Protein AF-A0A2V7I2Y3-F1 (afdb_monomer)

Sequence (90 aa):
MHVGKAEVVSVLHPRPKISVIGAGNVGATVAQYAVEKELGDVVLVDILEGIPHGKALDLAQAGPIHRYDCALTGSNGYDETADSDIVVIT

Structure (mmCIF, N/CA/C/O backbone):
data_AF-A0A2V7I2Y3-F1
#
_entry.id   AF-A0A2V7I2Y3-F1
#
loop_
_atom_site.group_PDB
_atom_site.id
_atom_site.type_symbol
_atom_site.label_atom_id
_atom_site.label_alt_id
_atom_site.label_comp_id
_atom_site.label_asym_id
_atom_site.label_entity_id
_atom_site.label_seq_id
_atom_site.pdbx_PDB_ins_code
_atom_site.Cartn_x
_atom_site.Cartn_y
_atom_site.Cartn_z
_atom_site.occupancy
_atom_site.B_iso_or_equiv
_atom_site.auth_seq_id
_atom_site.auth_comp_id
_atom_site.auth_asym_id
_atom_site.auth_atom_id
_atom_site.pdbx_PDB_model_num
ATOM 1 N N . MET A 1 1 ? -50.871 -23.980 2.523 1.00 39.38 1 MET A N 1
ATOM 2 C CA . MET A 1 1 ? -49.577 -24.283 1.880 1.00 39.38 1 MET A CA 1
ATOM 3 C C . MET A 1 1 ? -48.734 -23.020 1.947 1.00 39.38 1 MET A C 1
ATOM 5 O O . MET A 1 1 ? -49.097 -22.035 1.324 1.00 39.38 1 MET A O 1
ATOM 9 N N . HIS A 1 2 ? -47.717 -23.000 2.810 1.00 37.88 2 HIS A N 1
ATOM 10 C CA . HIS A 1 2 ? -46.789 -21.874 2.936 1.00 37.88 2 HIS A CA 1
ATOM 11 C C . HIS A 1 2 ? -45.743 -22.026 1.830 1.00 37.88 2 HIS A C 1
ATOM 13 O O . HIS A 1 2 ? -44.878 -22.893 1.917 1.00 37.88 2 HIS A O 1
ATOM 19 N N . VAL A 1 3 ? -45.862 -21.238 0.764 1.00 50.53 3 VAL A N 1
ATOM 20 C CA . VAL A 1 3 ? -44.791 -21.118 -0.227 1.00 50.53 3 VAL A CA 1
ATOM 21 C C . VAL A 1 3 ? -43.727 -20.244 0.430 1.00 50.53 3 VAL A C 1
ATOM 23 O O . VAL A 1 3 ? -43.925 -19.041 0.596 1.00 50.53 3 VAL A O 1
ATOM 26 N N . GLY A 1 4 ? -42.659 -20.876 0.922 1.00 48.69 4 GLY A N 1
ATOM 27 C CA . GLY A 1 4 ? -41.511 -20.180 1.493 1.00 48.69 4 GLY A CA 1
ATOM 28 C C . GLY A 1 4 ? -40.968 -19.181 0.478 1.00 48.69 4 GLY A C 1
ATOM 29 O O . GLY A 1 4 ? -40.801 -19.513 -0.696 1.00 48.69 4 GLY A O 1
ATOM 30 N N . LYS A 1 5 ? -40.746 -17.940 0.920 1.00 52.28 5 LYS A N 1
ATOM 31 C CA . LYS A 1 5 ? -40.040 -16.934 0.127 1.00 52.28 5 LYS A CA 1
ATOM 32 C C . LYS A 1 5 ? -38.693 -17.532 -0.275 1.00 52.28 5 LYS A C 1
ATOM 34 O O . LYS A 1 5 ? -37.939 -17.956 0.595 1.00 52.28 5 LYS A O 1
ATOM 39 N N . ALA A 1 6 ? -38.412 -17.579 -1.572 1.00 57.69 6 ALA A N 1
ATOM 40 C CA . AL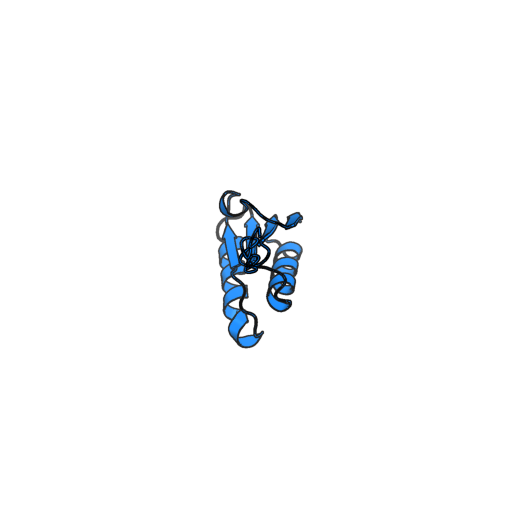A A 1 6 ? -37.061 -17.815 -2.047 1.00 57.69 6 ALA A CA 1
ATOM 41 C C . ALA A 1 6 ? -36.193 -16.657 -1.534 1.00 57.69 6 ALA A C 1
ATOM 43 O O . ALA A 1 6 ? -36.356 -15.520 -1.976 1.00 57.69 6 ALA A O 1
ATOM 44 N N . GLU A 1 7 ? -35.333 -16.921 -0.551 1.00 52.81 7 GLU A N 1
ATOM 45 C CA . GLU A 1 7 ? -34.232 -16.017 -0.239 1.00 52.81 7 GLU A CA 1
ATOM 46 C C . GLU A 1 7 ? -33.325 -15.970 -1.465 1.00 52.81 7 GLU A C 1
ATOM 48 O O . GLU A 1 7 ? -32.875 -16.997 -1.975 1.00 52.81 7 GLU A O 1
ATOM 53 N N . VAL A 1 8 ? -33.114 -14.763 -1.982 1.00 57.03 8 VAL A N 1
ATOM 54 C CA . VAL A 1 8 ? -32.190 -14.511 -3.081 1.00 57.03 8 VAL A CA 1
ATOM 55 C C . VAL A 1 8 ? -30.793 -14.861 -2.577 1.00 57.03 8 VAL A C 1
ATOM 57 O O . VAL A 1 8 ? -30.176 -14.092 -1.844 1.00 57.03 8 VAL A O 1
ATOM 60 N N . VAL A 1 9 ? -30.283 -16.030 -2.963 1.00 55.22 9 VAL A N 1
ATOM 61 C CA . VAL A 1 9 ? -28.875 -16.387 -2.773 1.00 55.22 9 VAL A CA 1
AT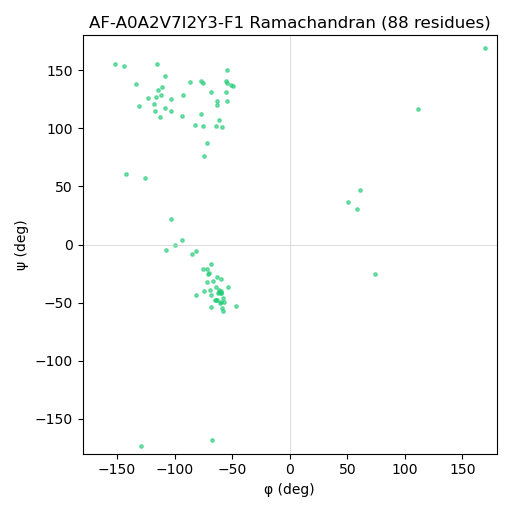OM 62 C C . VAL A 1 9 ? -28.057 -15.610 -3.802 1.00 55.22 9 VAL A C 1
ATOM 64 O O . VAL A 1 9 ? -27.640 -16.135 -4.828 1.00 55.22 9 VAL A O 1
ATOM 67 N N . SER A 1 10 ? -27.856 -14.322 -3.556 1.00 53.88 10 SER A N 1
ATOM 68 C CA . SER A 1 10 ? -26.750 -13.581 -4.157 1.00 53.88 10 SER A CA 1
ATOM 69 C C . SER A 1 10 ? -26.198 -12.589 -3.142 1.00 53.88 10 SER A C 1
ATOM 71 O O . SER A 1 10 ? -26.199 -11.377 -3.353 1.00 53.88 10 SER A O 1
ATOM 73 N N . VAL A 1 11 ? -25.711 -13.102 -2.012 1.00 57.31 11 VAL A N 1
ATOM 74 C CA . VAL A 1 11 ? -24.708 -12.349 -1.261 1.00 57.31 11 VAL A CA 1
ATOM 75 C C . VAL A 1 11 ? -23.436 -12.441 -2.100 1.00 57.31 11 VAL A C 1
ATOM 77 O O . VAL A 1 11 ? -22.658 -13.386 -1.967 1.00 57.31 11 VAL A O 1
ATOM 80 N N . LEU A 1 12 ? -23.272 -11.514 -3.049 1.00 60.31 12 LEU A N 1
ATOM 81 C CA . LEU A 1 12 ? -21.947 -11.200 -3.567 1.00 60.31 12 LEU A CA 1
ATOM 82 C C . LEU A 1 12 ? -21.164 -10.751 -2.338 1.00 60.31 12 LEU A C 1
ATOM 84 O O . LEU A 1 12 ? -21.395 -9.655 -1.833 1.00 60.31 12 LEU A O 1
ATOM 88 N N . HIS A 1 13 ? -20.339 -11.640 -1.789 1.00 60.72 13 HIS A N 1
ATOM 89 C CA . HIS A 1 13 ? -19.416 -11.221 -0.752 1.00 60.72 13 HIS A CA 1
ATOM 90 C C . HIS A 1 13 ? -18.482 -10.218 -1.429 1.00 60.72 13 HIS A C 1
ATOM 92 O O . HIS A 1 13 ? -17.879 -10.573 -2.450 1.00 60.72 13 HIS A O 1
ATOM 98 N N . PRO A 1 14 ? -18.428 -8.961 -0.956 1.00 80.44 14 PRO A N 1
ATOM 99 C CA . PRO A 1 14 ? -17.463 -8.010 -1.480 1.00 80.44 14 PRO A CA 1
ATOM 100 C C . PRO A 1 14 ? -16.059 -8.614 -1.356 1.00 80.44 14 PRO A C 1
ATOM 102 O O . PRO A 1 14 ? -15.815 -9.448 -0.476 1.00 80.44 14 PRO A O 1
ATOM 105 N N . ARG A 1 15 ? -15.152 -8.246 -2.271 1.00 91.31 15 ARG A N 1
ATOM 106 C CA . ARG A 1 15 ? -13.748 -8.663 -2.167 1.00 91.31 15 ARG A CA 1
ATOM 107 C C . ARG A 1 15 ? -13.240 -8.328 -0.759 1.00 91.31 15 ARG A C 1
ATOM 109 O O . ARG A 1 15 ? -13.544 -7.232 -0.285 1.00 91.31 15 ARG A O 1
ATOM 116 N N . PRO A 1 16 ? -12.483 -9.229 -0.107 1.00 96.75 16 PRO A N 1
ATOM 117 C CA . PRO A 1 16 ? -11.919 -8.932 1.198 1.00 96.75 16 PRO A CA 1
ATOM 118 C C . PRO A 1 16 ? -11.092 -7.650 1.148 1.00 96.75 16 PRO A C 1
ATOM 120 O O . PRO A 1 16 ? -10.361 -7.420 0.183 1.00 96.75 16 PRO A O 1
ATOM 123 N N . LYS A 1 17 ? -11.186 -6.832 2.189 1.00 98.19 17 LYS A N 1
ATOM 124 C CA . LYS A 1 17 ? -10.398 -5.613 2.335 1.00 98.19 17 LYS A CA 1
ATOM 125 C C . LYS A 1 17 ? -9.269 -5.837 3.331 1.00 98.19 17 LYS A C 1
ATOM 127 O O . LYS A 1 17 ? -9.494 -6.228 4.477 1.00 98.19 17 LYS A O 1
ATOM 132 N N . ILE A 1 18 ? -8.043 -5.572 2.896 1.00 98.75 18 ILE A N 1
ATOM 133 C CA . ILE A 1 18 ? -6.823 -5.808 3.665 1.00 98.75 18 ILE A CA 1
ATOM 134 C C . ILE A 1 18 ? -6.138 -4.467 3.915 1.00 98.75 18 ILE A C 1
ATOM 136 O O . ILE A 1 18 ? -5.648 -3.827 2.988 1.00 98.75 18 ILE A O 1
ATOM 140 N N . SER A 1 19 ? -6.053 -4.051 5.175 1.00 98.88 19 SER A N 1
ATOM 141 C CA . SER A 1 19 ? -5.245 -2.891 5.555 1.00 98.88 19 SER A CA 1
ATOM 142 C C . SER A 1 19 ? -3.847 -3.322 5.973 1.00 98.88 19 SER A C 1
ATOM 144 O O . SER A 1 19 ? -3.679 -4.184 6.833 1.00 98.88 19 SER A O 1
ATOM 146 N N . VAL A 1 20 ? -2.833 -2.696 5.388 1.00 98.81 20 VAL A N 1
ATOM 147 C CA . VAL A 1 20 ? -1.427 -2.875 5.742 1.00 98.81 20 VAL A CA 1
ATOM 148 C C . VAL A 1 20 ? -0.928 -1.568 6.349 1.00 98.81 20 VAL A C 1
ATOM 150 O O . VAL A 1 20 ? -0.812 -0.555 5.661 1.00 98.81 20 VAL A O 1
ATOM 153 N N . ILE A 1 21 ? -0.669 -1.587 7.655 1.00 98.75 21 ILE A N 1
ATOM 154 C CA . ILE A 1 21 ? -0.178 -0.444 8.422 1.00 98.75 21 ILE A CA 1
ATOM 155 C C . ILE A 1 21 ? 1.346 -0.518 8.464 1.00 98.75 21 ILE A C 1
ATOM 157 O O . ILE A 1 21 ? 1.909 -1.404 9.104 1.00 98.75 21 ILE A O 1
ATOM 161 N N . GLY A 1 22 ? 1.982 0.416 7.764 1.00 98.50 22 GLY A N 1
ATOM 162 C CA . GLY A 1 22 ? 3.404 0.450 7.444 1.00 98.50 22 GLY A CA 1
ATOM 163 C C . GLY A 1 22 ? 3.621 0.222 5.946 1.00 98.50 22 GLY A C 1
ATOM 164 O O . GLY A 1 22 ? 3.352 -0.854 5.423 1.00 98.50 22 GLY A O 1
ATOM 165 N N . ALA A 1 23 ? 4.162 1.216 5.239 1.00 98.06 23 ALA A N 1
ATOM 166 C CA . ALA A 1 23 ? 4.525 1.138 3.820 1.00 98.06 23 ALA A CA 1
ATOM 167 C C . ALA A 1 23 ? 6.040 0.974 3.613 1.00 98.06 23 ALA A C 1
ATOM 169 O O . ALA A 1 23 ? 6.572 1.275 2.541 1.00 98.06 23 ALA A O 1
ATOM 170 N N . GLY A 1 24 ? 6.752 0.485 4.634 1.00 97.38 24 GLY A N 1
ATOM 171 C CA . GLY A 1 24 ? 8.151 0.073 4.535 1.00 97.38 24 GLY A CA 1
ATOM 172 C C . GLY A 1 24 ? 8.343 -1.166 3.650 1.00 97.38 24 GLY A C 1
ATOM 173 O O . GLY A 1 24 ? 7.439 -1.614 2.948 1.00 97.38 24 GLY A O 1
ATOM 174 N N . ASN A 1 25 ? 9.535 -1.764 3.687 1.00 97.94 25 ASN A N 1
ATOM 175 C CA . ASN A 1 25 ? 9.854 -2.913 2.826 1.00 97.94 25 ASN A CA 1
ATOM 176 C C . ASN A 1 25 ? 8.924 -4.113 3.065 1.00 97.94 25 ASN A C 1
ATOM 178 O O . ASN A 1 25 ? 8.479 -4.747 2.109 1.00 97.94 25 ASN A O 1
ATOM 182 N N . VAL A 1 26 ? 8.618 -4.413 4.332 1.00 98.50 26 VAL A N 1
ATOM 183 C CA . VAL A 1 26 ? 7.757 -5.547 4.694 1.00 98.50 26 VAL A CA 1
ATOM 184 C C . VAL A 1 26 ? 6.322 -5.284 4.252 1.00 98.50 26 VAL A C 1
ATOM 186 O O . VAL A 1 26 ? 5.783 -6.081 3.493 1.00 98.50 26 VAL A O 1
ATOM 189 N N . GLY A 1 27 ? 5.727 -4.156 4.644 1.00 98.56 27 GLY A N 1
ATOM 190 C CA . GLY A 1 27 ? 4.350 -3.835 4.274 1.00 98.56 27 GLY A CA 1
ATOM 191 C C . GLY A 1 27 ? 4.129 -3.707 2.764 1.00 98.56 27 GLY A C 1
ATOM 192 O O . GLY A 1 27 ? 3.158 -4.248 2.243 1.00 98.56 27 GLY A O 1
ATOM 193 N N . ALA A 1 28 ? 5.076 -3.120 2.024 1.00 98.19 28 ALA A N 1
ATOM 194 C CA . AL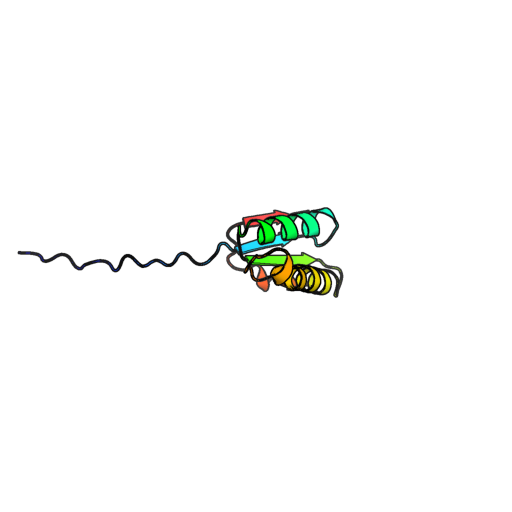A A 1 28 ? 5.015 -3.092 0.560 1.00 98.19 28 ALA A CA 1
ATOM 195 C C . ALA A 1 28 ? 5.028 -4.505 -0.053 1.00 98.19 28 ALA A C 1
ATOM 197 O O . ALA A 1 28 ? 4.270 -4.795 -0.974 1.00 98.19 28 ALA A O 1
ATOM 198 N N . THR A 1 29 ? 5.851 -5.404 0.495 1.00 98.56 29 THR A N 1
ATOM 199 C CA . THR A 1 29 ? 5.923 -6.803 0.047 1.00 98.56 29 THR A CA 1
ATOM 200 C C . THR A 1 29 ? 4.648 -7.574 0.398 1.00 98.56 29 THR A C 1
ATOM 202 O O . THR A 1 29 ? 4.166 -8.370 -0.406 1.00 98.56 29 THR A O 1
ATOM 205 N N . VAL A 1 30 ? 4.068 -7.326 1.578 1.00 98.75 30 VAL A N 1
ATOM 206 C CA . VAL A 1 30 ? 2.763 -7.880 1.972 1.00 98.75 30 VAL A CA 1
ATOM 207 C C . VAL A 1 30 ? 1.682 -7.426 0.994 1.00 98.75 30 VAL A C 1
ATOM 209 O O . VAL A 1 30 ? 0.954 -8.272 0.480 1.00 98.75 30 VAL A O 1
ATOM 212 N N . ALA A 1 31 ? 1.613 -6.125 0.693 1.00 98.56 31 ALA A N 1
ATOM 213 C CA . ALA A 1 31 ? 0.662 -5.570 -0.264 1.00 98.56 31 ALA A CA 1
ATOM 214 C C . ALA A 1 31 ? 0.818 -6.212 -1.649 1.00 98.56 31 ALA A C 1
ATOM 216 O O . ALA A 1 31 ? -0.174 -6.650 -2.224 1.00 98.56 31 ALA A O 1
ATOM 217 N N . GLN A 1 32 ? 2.053 -6.352 -2.146 1.00 98.25 32 GLN A N 1
ATOM 218 C CA . GLN A 1 32 ? 2.318 -6.984 -3.437 1.00 98.25 32 GLN A CA 1
ATOM 219 C C . GLN A 1 32 ? 1.846 -8.441 -3.485 1.00 98.25 32 GLN A C 1
ATOM 221 O O . GLN A 1 32 ? 1.113 -8.816 -4.397 1.00 98.25 32 GLN A O 1
ATOM 226 N N . TYR A 1 33 ? 2.207 -9.265 -2.497 1.00 98.12 33 TYR A N 1
ATOM 227 C CA . TYR A 1 33 ? 1.754 -10.656 -2.484 1.00 98.12 33 TYR A CA 1
ATOM 228 C C . TYR A 1 33 ? 0.244 -10.786 -2.288 1.00 98.12 33 TYR A C 1
ATOM 230 O O . TYR A 1 33 ? -0.340 -11.741 -2.802 1.00 98.12 33 TYR A O 1
ATOM 238 N N . ALA A 1 34 ? -0.387 -9.864 -1.556 1.00 98.38 34 ALA A N 1
ATOM 239 C CA . ALA A 1 34 ? -1.833 -9.854 -1.383 1.00 98.38 34 ALA A CA 1
ATOM 240 C C . ALA A 1 34 ? -2.551 -9.628 -2.720 1.00 98.38 34 ALA A C 1
ATOM 242 O O . ALA A 1 34 ? -3.448 -10.405 -3.053 1.00 98.38 34 ALA A O 1
ATOM 243 N N . VAL A 1 35 ? -2.118 -8.639 -3.509 1.00 97.94 35 VAL A N 1
ATOM 244 C CA . VAL A 1 35 ? -2.737 -8.349 -4.812 1.00 97.94 35 VAL A CA 1
ATOM 245 C C . VAL A 1 35 ? -2.371 -9.369 -5.886 1.00 97.94 35 VAL A C 1
ATOM 247 O O . VAL A 1 35 ? -3.252 -9.812 -6.611 1.00 97.94 35 VAL A O 1
ATOM 250 N N . GLU A 1 36 ? -1.122 -9.844 -5.949 1.00 97.69 36 GLU A N 1
ATOM 251 C CA . GLU A 1 36 ? -0.703 -10.862 -6.931 1.00 97.69 36 GLU A CA 1
ATOM 252 C C . GLU A 1 36 ? -1.425 -12.203 -6.746 1.00 97.69 36 GLU A C 1
ATOM 254 O O . GLU A 1 36 ? -1.589 -12.965 -7.697 1.00 97.69 36 GLU A O 1
ATOM 259 N N . LYS A 1 37 ? -1.840 -12.510 -5.514 1.00 97.25 37 LYS A N 1
ATOM 260 C CA . LYS A 1 37 ? -2.633 -13.702 -5.183 1.00 97.25 37 LYS A CA 1
ATOM 261 C C . LYS A 1 37 ? -4.137 -13.433 -5.179 1.00 97.25 37 LYS A C 1
ATOM 263 O O . LYS A 1 37 ? -4.894 -14.327 -4.807 1.00 97.25 37 LYS A O 1
ATOM 268 N N . GLU A 1 38 ? -4.548 -12.221 -5.541 1.00 97.19 38 GLU A N 1
ATOM 269 C CA . GLU A 1 38 ? -5.932 -11.751 -5.536 1.00 97.19 38 GLU A CA 1
ATOM 270 C C . GLU A 1 38 ? -6.670 -11.990 -4.206 1.00 97.19 38 GLU A C 1
ATOM 272 O O . GLU A 1 38 ? -7.865 -12.288 -4.189 1.00 97.19 38 GLU A O 1
ATOM 277 N N . LEU A 1 39 ? -5.965 -11.861 -3.075 1.00 97.56 39 LEU A N 1
ATOM 278 C CA . LEU A 1 39 ? -6.531 -12.121 -1.745 1.00 97.56 39 LEU A CA 1
ATOM 279 C C . LEU A 1 39 ? -7.536 -11.054 -1.306 1.00 97.56 39 LEU A C 1
ATOM 281 O O . LEU A 1 39 ? -8.395 -11.336 -0.474 1.00 97.56 39 LEU A O 1
ATOM 285 N N . GLY A 1 40 ? -7.418 -9.839 -1.838 1.00 97.31 40 GLY A N 1
ATOM 286 C CA . GLY A 1 40 ? -8.276 -8.728 -1.467 1.00 97.31 40 GLY A CA 1
ATOM 287 C C . GLY A 1 40 ? -7.796 -7.392 -2.011 1.00 97.31 40 GLY A C 1
ATOM 288 O O . GLY A 1 40 ? -6.675 -7.274 -2.510 1.00 97.31 40 GLY A O 1
ATOM 289 N N . ASP A 1 41 ? -8.659 -6.392 -1.889 1.00 98.25 41 ASP A N 1
ATOM 290 C CA . ASP A 1 41 ? -8.304 -4.999 -2.131 1.00 98.25 41 ASP A CA 1
ATOM 291 C C . ASP A 1 41 ? -7.476 -4.483 -0.953 1.00 98.25 41 ASP A C 1
ATOM 293 O O . ASP A 1 41 ? -7.754 -4.802 0.207 1.00 98.25 41 ASP A O 1
ATOM 297 N N . VAL A 1 42 ? -6.436 -3.702 -1.238 1.00 98.75 42 VAL A N 1
ATOM 298 C CA . VAL A 1 42 ? -5.428 -3.322 -0.246 1.00 98.75 42 VAL A CA 1
ATOM 299 C C . VAL A 1 42 ? -5.459 -1.826 0.039 1.00 98.75 42 VAL A C 1
ATOM 301 O O . VAL A 1 42 ? -5.428 -1.000 -0.873 1.00 98.75 42 VAL A O 1
ATOM 304 N N . VAL A 1 43 ? -5.433 -1.475 1.323 1.00 98.81 43 VAL A N 1
ATOM 3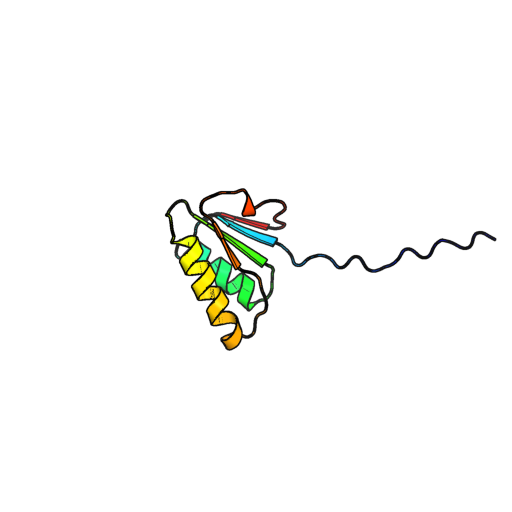05 C CA . VAL A 1 43 ? -5.147 -0.119 1.805 1.00 98.81 43 VAL A CA 1
ATOM 306 C C . VAL A 1 43 ? -3.769 -0.125 2.454 1.00 98.81 43 VAL A C 1
ATOM 308 O O . VAL A 1 43 ? -3.548 -0.828 3.435 1.00 98.81 43 VAL A O 1
ATOM 311 N N . LEU A 1 44 ? -2.831 0.639 1.906 1.00 98.75 44 LEU A N 1
ATOM 312 C CA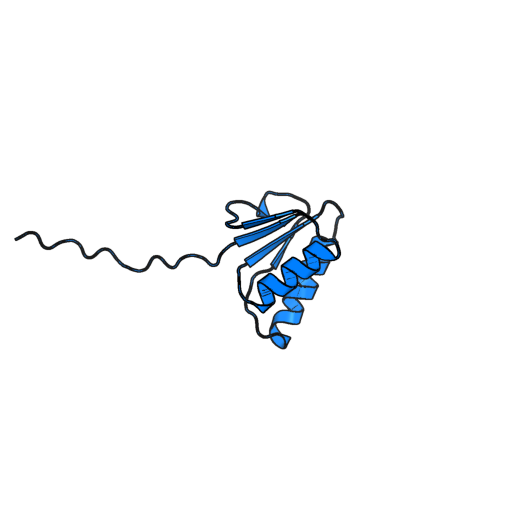 . LEU A 1 44 ? -1.470 0.766 2.412 1.00 98.75 44 LEU A CA 1
ATOM 313 C C . LEU A 1 44 ? -1.334 2.100 3.148 1.00 98.75 44 LEU A C 1
ATOM 315 O O . LEU A 1 44 ? -1.442 3.161 2.534 1.00 98.75 44 LEU A O 1
ATOM 319 N N . VAL A 1 45 ? -1.099 2.047 4.456 1.00 98.75 45 VAL A N 1
ATOM 320 C CA . VAL A 1 45 ? -1.043 3.228 5.325 1.00 98.75 45 VAL A CA 1
ATOM 321 C C . VAL A 1 45 ? 0.380 3.465 5.802 1.00 98.75 45 VAL A C 1
ATOM 323 O O . VAL A 1 45 ? 1.048 2.533 6.239 1.00 98.75 45 VAL A O 1
ATOM 326 N N . ASP A 1 46 ? 0.843 4.711 5.776 1.00 98.56 46 ASP A N 1
ATOM 327 C CA . ASP A 1 46 ? 2.097 5.111 6.426 1.00 98.56 46 ASP A CA 1
ATOM 328 C C . ASP A 1 46 ? 2.049 6.581 6.849 1.00 98.56 46 ASP A C 1
ATOM 330 O O . ASP A 1 46 ? 1.334 7.380 6.255 1.00 98.56 46 ASP A O 1
ATOM 334 N N . ILE A 1 47 ? 2.830 6.969 7.853 1.00 97.75 47 ILE A N 1
ATOM 335 C CA . ILE A 1 47 ? 2.933 8.367 8.293 1.00 97.75 47 ILE A CA 1
ATOM 336 C C . ILE A 1 47 ? 3.772 9.228 7.341 1.00 97.75 47 ILE A C 1
ATOM 338 O O . ILE A 1 47 ? 3.660 10.451 7.357 1.00 97.75 47 ILE A O 1
ATOM 342 N N . LEU A 1 48 ? 4.637 8.611 6.530 1.00 97.62 48 LEU A N 1
ATOM 343 C CA . LEU A 1 48 ? 5.480 9.324 5.580 1.00 97.62 48 LEU A CA 1
ATOM 344 C C . LEU A 1 48 ? 4.654 9.730 4.357 1.00 97.62 48 LEU A C 1
ATOM 346 O O . LEU A 1 48 ? 4.216 8.890 3.568 1.00 97.62 48 LEU A O 1
ATOM 350 N N . GLU A 1 49 ? 4.439 11.033 4.191 1.00 97.25 49 GLU A N 1
ATOM 351 C CA . GLU A 1 49 ? 3.652 11.586 3.088 1.00 97.25 49 GLU A CA 1
ATOM 352 C C . GLU A 1 49 ? 4.159 11.130 1.714 1.00 97.25 49 GLU A C 1
ATOM 354 O O . GLU A 1 49 ? 5.360 11.029 1.455 1.00 97.25 49 GLU A O 1
ATOM 359 N N . GLY A 1 50 ? 3.218 10.815 0.823 1.00 96.56 50 GLY A N 1
ATOM 360 C CA . GLY A 1 50 ? 3.501 10.407 -0.557 1.00 96.56 50 GLY A CA 1
ATOM 361 C C . GLY A 1 50 ? 4.065 8.990 -0.732 1.00 96.56 50 GLY A C 1
ATOM 362 O O . GLY A 1 50 ? 3.817 8.381 -1.771 1.00 96.56 50 GLY A O 1
ATOM 363 N N . ILE A 1 51 ? 4.740 8.414 0.269 1.00 98.25 51 ILE A N 1
ATOM 364 C CA . ILE A 1 51 ? 5.284 7.045 0.208 1.00 98.25 51 ILE A CA 1
ATOM 365 C C . ILE A 1 51 ? 4.202 5.977 -0.036 1.00 98.25 51 ILE A C 1
ATOM 367 O O . ILE A 1 51 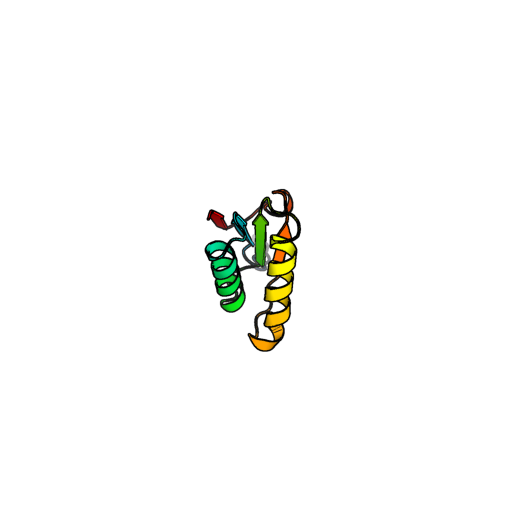? 4.348 5.222 -1.003 1.00 98.25 51 ILE A O 1
ATOM 371 N N . PRO A 1 52 ? 3.120 5.884 0.764 1.00 98.62 52 PRO A N 1
ATOM 372 C CA . PRO A 1 52 ? 2.109 4.845 0.567 1.00 98.62 52 PRO A CA 1
ATOM 373 C C . PRO A 1 52 ? 1.387 5.007 -0.775 1.00 98.62 52 PRO A C 1
ATOM 375 O O . PRO A 1 52 ? 1.134 4.023 -1.461 1.00 98.62 52 PRO A O 1
ATOM 378 N N . HIS A 1 53 ? 1.139 6.249 -1.199 1.00 98.75 53 HIS A N 1
ATOM 379 C CA . HIS A 1 53 ? 0.519 6.580 -2.484 1.00 98.75 53 HIS A CA 1
ATOM 380 C C . HIS A 1 53 ? 1.381 6.149 -3.673 1.00 98.75 53 HIS A C 1
ATOM 382 O O . HIS A 1 53 ? 0.888 5.504 -4.596 1.00 98.75 53 HIS A O 1
ATOM 388 N N . GLY A 1 54 ? 2.679 6.471 -3.638 1.00 98.56 54 GLY A N 1
ATOM 389 C CA . GLY A 1 54 ? 3.617 6.090 -4.690 1.00 98.56 54 GLY A CA 1
ATOM 390 C C . GLY A 1 54 ? 3.746 4.574 -4.818 1.00 98.56 54 GLY A C 1
ATOM 391 O O . GLY A 1 54 ? 3.724 4.053 -5.927 1.00 98.56 54 GLY A O 1
ATOM 392 N N . LYS A 1 55 ? 3.803 3.858 -3.688 1.00 98.56 55 LYS A N 1
ATOM 393 C CA . LYS A 1 55 ? 3.860 2.390 -3.676 1.00 98.56 55 LYS A CA 1
ATOM 394 C C . LYS A 1 55 ? 2.561 1.752 -4.154 1.00 98.56 55 LYS A C 1
ATOM 396 O O . LYS A 1 55 ? 2.613 0.821 -4.945 1.00 98.56 55 LYS A O 1
ATOM 401 N N . ALA A 1 56 ? 1.407 2.255 -3.722 1.00 98.62 56 ALA A N 1
ATOM 402 C CA . ALA A 1 56 ? 0.117 1.765 -4.201 1.00 98.62 56 ALA A CA 1
ATOM 403 C C . ALA A 1 56 ? -0.023 1.938 -5.724 1.00 98.62 56 ALA A C 1
ATOM 405 O O . ALA A 1 56 ? -0.464 1.011 -6.401 1.00 98.62 56 ALA A O 1
ATOM 406 N N . LEU A 1 57 ? 0.410 3.083 -6.268 1.00 98.62 57 LEU A N 1
ATOM 407 C CA . LEU A 1 57 ? 0.419 3.340 -7.709 1.00 98.62 57 LEU A CA 1
ATOM 408 C C . LEU A 1 57 ? 1.375 2.405 -8.463 1.00 98.62 57 LEU A C 1
ATOM 410 O O . LEU A 1 57 ? 0.979 1.836 -9.476 1.00 98.62 57 LEU A O 1
ATOM 414 N N . ASP A 1 58 ? 2.606 2.253 -7.970 1.00 98.38 58 ASP A N 1
ATOM 415 C CA . ASP A 1 58 ? 3.626 1.374 -8.557 1.00 98.38 58 ASP A CA 1
ATOM 416 C C . ASP A 1 58 ? 3.121 -0.070 -8.647 1.00 98.38 58 ASP A C 1
ATOM 418 O O . ASP A 1 58 ? 3.106 -0.670 -9.723 1.00 98.38 58 ASP A O 1
ATOM 422 N N . LEU A 1 59 ? 2.582 -0.583 -7.536 1.00 98.31 59 LEU A N 1
ATOM 423 C CA . LEU A 1 59 ? 1.957 -1.897 -7.507 1.00 98.31 59 LEU A CA 1
ATOM 424 C C . LEU A 1 59 ? 0.807 -1.952 -8.520 1.00 98.31 59 LEU A C 1
ATOM 426 O O . LEU A 1 59 ? 0.894 -2.729 -9.461 1.00 98.31 59 LEU A O 1
ATOM 430 N N . ALA A 1 60 ? -0.196 -1.074 -8.449 1.00 98.25 60 ALA A N 1
ATOM 431 C CA . ALA A 1 60 ? -1.339 -1.105 -9.369 1.00 98.25 60 ALA A CA 1
ATOM 432 C C . ALA A 1 60 ? -0.934 -1.101 -10.861 1.00 98.25 60 ALA A C 1
ATOM 434 O O . ALA A 1 60 ? -1.543 -1.795 -11.677 1.00 98.25 60 ALA A O 1
ATOM 435 N N . GLN A 1 61 ? 0.124 -0.371 -11.227 1.00 98.19 61 GLN A N 1
ATOM 436 C CA . GLN A 1 61 ? 0.667 -0.338 -12.590 1.00 98.19 61 GLN A CA 1
ATOM 437 C C . GLN A 1 61 ? 1.363 -1.643 -13.011 1.00 98.19 61 GLN A C 1
ATOM 439 O O . GLN A 1 61 ? 1.405 -1.947 -14.205 1.00 98.19 61 GLN A O 1
ATOM 444 N N . ALA A 1 62 ? 1.860 -2.442 -12.064 1.00 97.88 62 ALA A N 1
ATOM 445 C CA . ALA A 1 62 ? 2.339 -3.800 -12.315 1.00 97.88 62 ALA A CA 1
ATOM 446 C C . ALA A 1 62 ? 1.191 -4.790 -12.600 1.00 97.88 62 ALA A C 1
ATOM 448 O O . ALA A 1 62 ? 1.416 -5.815 -13.249 1.00 97.88 62 ALA A O 1
ATOM 449 N N . GLY A 1 63 ? -0.043 -4.475 -12.185 1.00 98.06 63 GLY A N 1
ATOM 450 C CA . GLY A 1 63 ? -1.243 -5.308 -12.344 1.00 98.06 63 GLY A CA 1
ATOM 451 C C . GLY A 1 63 ? -1.442 -5.911 -13.738 1.00 98.06 63 GLY A C 1
ATOM 452 O O . GLY A 1 63 ? -1.523 -7.133 -13.848 1.00 98.06 63 GLY A O 1
ATOM 453 N N . PRO A 1 64 ? -1.430 -5.131 -14.835 1.00 97.69 64 PRO A N 1
ATOM 454 C CA . PRO A 1 64 ? -1.577 -5.667 -16.192 1.00 97.69 64 PRO A CA 1
ATOM 455 C C . PRO A 1 64 ? -0.497 -6.680 -16.600 1.00 97.69 64 PRO A C 1
ATOM 457 O O . PRO A 1 64 ? -0.757 -7.578 -17.402 1.00 97.69 64 PRO A O 1
ATOM 460 N N . ILE A 1 65 ? 0.715 -6.547 -16.055 1.00 98.00 65 ILE A N 1
ATOM 461 C CA . ILE A 1 65 ? 1.838 -7.448 -16.335 1.00 98.00 65 ILE A CA 1
ATOM 462 C C . ILE A 1 65 ? 1.731 -8.718 -15.484 1.00 98.00 65 ILE A C 1
ATOM 464 O O . ILE A 1 65 ? 1.899 -9.823 -16.003 1.00 98.00 65 ILE A O 1
ATOM 468 N N . HIS A 1 66 ? 1.403 -8.565 -14.200 1.00 97.56 66 HIS A N 1
ATOM 469 C CA . HIS A 1 66 ? 1.284 -9.660 -13.232 1.00 97.56 66 HIS A CA 1
ATOM 470 C C . HIS A 1 66 ? -0.093 -10.351 -13.254 1.00 97.56 66 HIS A C 1
ATOM 472 O O . HIS A 1 66 ? -0.249 -11.418 -12.670 1.00 97.56 66 HIS A O 1
ATOM 478 N N . ARG A 1 67 ? -1.055 -9.796 -14.004 1.00 97.06 67 ARG A N 1
ATOM 479 C CA . ARG A 1 67 ? -2.421 -10.294 -14.240 1.00 97.06 67 ARG A CA 1
ATOM 480 C C . ARG A 1 67 ? -3.283 -10.419 -12.984 1.00 97.06 67 ARG A C 1
ATOM 482 O O . ARG A 1 67 ? -3.963 -11.426 -12.814 1.00 97.06 67 ARG A O 1
ATOM 489 N N . TYR A 1 68 ? -3.289 -9.385 -12.153 1.00 97.31 68 TYR A N 1
ATOM 490 C CA . TYR A 1 68 ? -4.243 -9.264 -11.052 1.00 97.31 68 TYR A CA 1
ATOM 491 C C . TYR A 1 68 ? -5.174 -8.069 -11.252 1.00 97.31 68 TYR A C 1
ATOM 493 O O . TYR A 1 68 ? -4.816 -7.100 -11.925 1.00 97.31 68 TYR A O 1
ATOM 501 N N . ASP A 1 69 ? -6.354 -8.140 -10.640 1.00 95.88 69 ASP A N 1
ATOM 502 C CA . ASP A 1 69 ? -7.390 -7.107 -10.712 1.00 95.88 69 ASP A CA 1
ATOM 503 C C . ASP A 1 69 ? -7.816 -6.660 -9.305 1.00 95.88 69 ASP A C 1
ATOM 505 O O . ASP A 1 69 ? -8.967 -6.804 -8.925 1.00 95.88 69 ASP A O 1
ATOM 509 N N . CYS A 1 70 ? -6.883 -6.182 -8.482 1.00 95.81 70 CYS A N 1
ATOM 510 C CA . CYS A 1 70 ? -7.166 -5.700 -7.124 1.00 95.81 70 CYS A CA 1
ATOM 511 C C . CYS A 1 70 ? -7.039 -4.179 -7.045 1.00 95.81 70 CYS A C 1
ATOM 513 O O . CYS A 1 70 ? -6.147 -3.590 -7.661 1.00 95.81 70 CYS A O 1
ATOM 515 N N . ALA A 1 71 ? -7.885 -3.546 -6.232 1.00 96.94 71 ALA A N 1
ATOM 516 C CA . ALA A 1 71 ? -7.733 -2.139 -5.896 1.00 96.94 71 ALA A CA 1
ATOM 517 C C . ALA A 1 71 ? -6.613 -1.943 -4.861 1.00 96.94 71 ALA A C 1
ATOM 519 O O . ALA A 1 71 ? -6.460 -2.726 -3.921 1.00 96.94 71 ALA A O 1
ATOM 520 N N . LEU A 1 72 ? -5.839 -0.871 -5.033 1.00 98.12 72 LEU A N 1
ATOM 521 C CA . LEU A 1 72 ? -4.747 -0.461 -4.152 1.00 98.12 72 LEU A CA 1
ATOM 522 C C . LEU A 1 72 ? -4.898 1.020 -3.818 1.00 98.12 72 LEU A C 1
ATOM 524 O O . LEU A 1 72 ? -4.822 1.873 -4.703 1.00 98.12 72 LEU A O 1
ATOM 528 N N . THR A 1 73 ? -5.060 1.321 -2.536 1.00 98.62 73 THR A N 1
ATOM 529 C CA . THR A 1 73 ? -5.185 2.688 -2.028 1.00 98.62 73 THR A CA 1
ATOM 530 C C . THR A 1 73 ? -4.024 2.980 -1.093 1.00 98.62 73 THR A C 1
ATOM 532 O O . THR A 1 73 ? -3.855 2.301 -0.086 1.00 98.62 73 THR A O 1
ATOM 535 N N . GLY A 1 74 ? -3.219 3.993 -1.404 1.00 98.62 74 GLY A N 1
ATOM 536 C CA . GLY A 1 74 ? -2.265 4.547 -0.445 1.00 98.62 74 GLY A CA 1
ATOM 537 C C . GLY A 1 74 ? -2.942 5.614 0.411 1.00 98.62 74 GLY A C 1
ATOM 538 O O . GLY A 1 74 ? -3.723 6.392 -0.127 1.00 98.62 74 GLY A O 1
ATOM 539 N N . SER A 1 75 ? -2.647 5.663 1.709 1.00 98.56 75 SER A N 1
ATOM 540 C CA . SER A 1 75 ? -3.156 6.699 2.614 1.00 98.56 75 SER A CA 1
ATOM 541 C C . SER A 1 75 ? -2.121 7.099 3.663 1.00 98.56 75 SER A C 1
ATOM 543 O O . SER A 1 75 ? -1.245 6.318 4.034 1.00 98.56 75 SER A O 1
ATOM 545 N N . ASN A 1 76 ? -2.230 8.335 4.149 1.00 98.50 76 ASN A N 1
ATOM 546 C CA . ASN A 1 76 ? -1.499 8.817 5.319 1.00 98.50 76 ASN A CA 1
ATOM 547 C C . ASN A 1 76 ? -2.343 8.809 6.610 1.00 98.50 76 ASN A C 1
ATOM 549 O O . ASN A 1 76 ? -1.848 9.182 7.672 1.00 98.50 76 ASN A O 1
ATOM 553 N N . GLY A 1 77 ? -3.607 8.385 6.527 1.00 96.94 77 GLY A N 1
ATOM 554 C CA . GLY A 1 77 ? -4.552 8.286 7.636 1.00 96.94 77 GLY A CA 1
ATOM 555 C C . GLY A 1 77 ? -5.228 6.916 7.703 1.00 96.94 77 GLY A C 1
ATOM 556 O O . GLY A 1 77 ? -4.863 5.982 6.993 1.00 96.94 77 GLY A O 1
ATOM 557 N N . TYR A 1 78 ? -6.209 6.792 8.596 1.00 98.25 78 TYR A N 1
ATOM 558 C CA . TYR A 1 78 ? -6.905 5.528 8.858 1.00 98.25 78 TYR A CA 1
ATOM 559 C C . TYR A 1 78 ? -8.331 5.486 8.306 1.00 98.25 78 TYR A C 1
ATOM 561 O O . TYR A 1 78 ? -8.963 4.434 8.375 1.00 98.25 78 TYR A O 1
ATOM 569 N N . ASP A 1 79 ? -8.841 6.578 7.742 1.00 98.31 79 ASP A N 1
ATOM 570 C CA . ASP A 1 79 ? -10.224 6.658 7.257 1.00 98.31 79 ASP A CA 1
ATOM 571 C C . ASP A 1 79 ? -10.486 5.600 6.175 1.00 98.31 79 ASP A C 1
ATOM 573 O O . ASP A 1 79 ? -11.492 4.891 6.198 1.00 98.31 79 ASP A O 1
ATOM 577 N N . GLU A 1 80 ? -9.515 5.392 5.286 1.00 98.12 80 GLU A N 1
ATOM 578 C CA . GLU A 1 80 ? -9.579 4.387 4.233 1.00 98.12 80 GLU A CA 1
ATOM 579 C C . GLU A 1 80 ? -9.532 2.956 4.772 1.00 98.12 80 GLU A C 1
ATOM 581 O O . GLU A 1 80 ? -9.922 2.047 4.051 1.00 98.12 80 GLU A O 1
ATOM 586 N N . THR A 1 81 ? -9.114 2.719 6.020 1.00 98.25 81 THR A N 1
ATOM 587 C CA . THR A 1 81 ? -9.041 1.371 6.618 1.00 98.25 81 THR A CA 1
ATOM 588 C C . THR A 1 81 ? -10.376 0.864 7.157 1.00 98.25 81 THR A C 1
ATOM 590 O O . THR A 1 81 ? -10.465 -0.301 7.553 1.00 98.25 81 THR A O 1
ATOM 593 N N . ALA A 1 82 ? -11.420 1.700 7.147 1.00 97.88 82 ALA A N 1
ATOM 594 C CA . ALA A 1 82 ? -12.750 1.338 7.630 1.00 97.88 82 ALA A CA 1
ATOM 595 C C . ALA A 1 82 ? -13.224 -0.004 7.046 1.00 97.88 82 ALA A C 1
ATOM 597 O O . ALA A 1 82 ? -13.038 -0.264 5.855 1.00 97.88 82 ALA A O 1
ATOM 598 N N . ASP A 1 83 ? -13.811 -0.847 7.895 1.00 96.56 83 ASP A N 1
ATOM 599 C CA . ASP A 1 83 ? -14.375 -2.150 7.520 1.00 96.56 83 ASP A CA 1
ATOM 600 C C . ASP A 1 83 ? -13.371 -3.126 6.876 1.00 96.56 83 ASP A C 1
ATOM 602 O O . ASP A 1 83 ? -13.741 -3.949 6.043 1.00 96.56 83 ASP A O 1
ATOM 606 N N . SER A 1 84 ? -12.085 -3.044 7.235 1.00 98.00 84 SER A N 1
ATOM 607 C CA . SER A 1 84 ? -11.105 -4.047 6.797 1.00 98.00 84 SER A CA 1
ATOM 608 C C . SER A 1 84 ? -11.369 -5.402 7.448 1.00 98.00 84 SER A C 1
ATOM 610 O O . SER A 1 84 ? -11.462 -5.498 8.672 1.00 98.00 84 SER A O 1
ATOM 612 N N . ASP A 1 85 ? -11.397 -6.457 6.639 1.00 98.25 85 ASP A N 1
ATOM 613 C CA . ASP A 1 85 ? -11.508 -7.841 7.104 1.00 98.25 85 ASP A CA 1
ATOM 614 C C . ASP A 1 85 ? -10.209 -8.323 7.762 1.00 98.25 85 ASP A C 1
ATOM 616 O O . ASP A 1 85 ? -10.223 -9.139 8.685 1.00 98.25 85 ASP A O 1
ATOM 620 N N . ILE A 1 86 ? -9.066 -7.821 7.280 1.00 98.25 86 ILE A N 1
ATOM 621 C CA . ILE A 1 86 ? -7.731 -8.160 7.780 1.00 98.25 86 ILE A CA 1
ATOM 622 C C . ILE A 1 86 ? -6.915 -6.884 7.967 1.00 98.25 86 ILE A C 1
ATOM 624 O O . ILE A 1 86 ? -6.901 -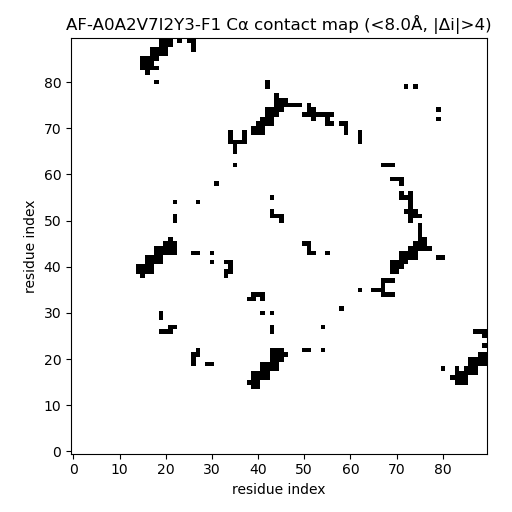6.004 7.106 1.00 98.25 86 ILE A O 1
ATOM 628 N N . VAL A 1 87 ? -6.176 -6.820 9.075 1.00 98.62 87 VAL A N 1
ATOM 629 C CA . VAL A 1 87 ? -5.181 -5.776 9.333 1.00 98.62 87 VAL A CA 1
ATOM 630 C C . VAL A 1 87 ? -3.823 -6.422 9.5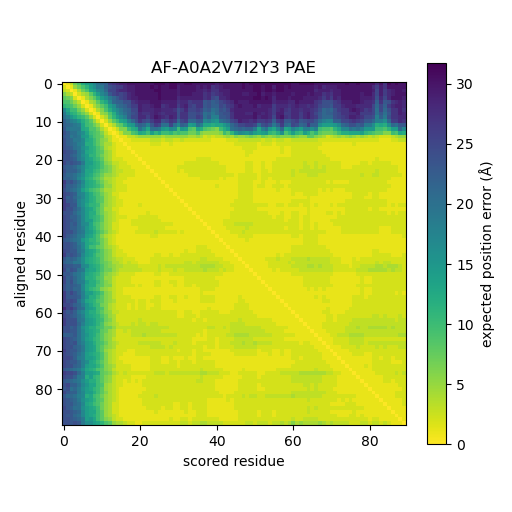86 1.00 98.62 87 VAL A C 1
ATOM 632 O O . VAL A 1 87 ? -3.686 -7.278 10.460 1.00 98.62 87 VAL A O 1
ATOM 635 N N . VAL A 1 88 ? -2.813 -5.998 8.831 1.00 98.62 88 VAL A N 1
ATOM 636 C CA . VAL A 1 88 ? -1.409 -6.381 9.010 1.00 98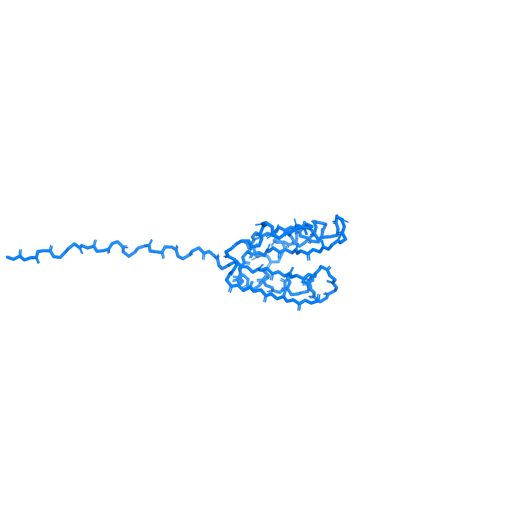.62 88 VAL A CA 1
ATOM 637 C C . VAL A 1 88 ? -0.641 -5.153 9.485 1.00 98.62 88 VAL A C 1
ATOM 639 O O . VAL A 1 88 ? -0.739 -4.102 8.864 1.00 98.62 88 VAL A O 1
ATOM 642 N N . ILE A 1 89 ? 0.115 -5.267 10.577 1.00 98.44 89 ILE A N 1
ATOM 643 C CA . ILE A 1 89 ? 0.877 -4.155 11.168 1.00 98.44 89 ILE A CA 1
ATOM 644 C C . ILE A 1 89 ? 2.366 -4.488 11.078 1.00 98.44 89 ILE A C 1
ATOM 646 O O . ILE A 1 89 ? 2.770 -5.569 11.518 1.00 98.44 89 ILE A O 1
ATOM 650 N N . THR A 1 90 ? 3.163 -3.583 10.505 1.00 96.69 90 THR A N 1
ATOM 651 C CA . THR A 1 90 ? 4.594 -3.786 10.220 1.00 96.69 90 THR A CA 1
ATOM 652 C C . THR A 1 90 ? 5.445 -2.591 10.602 1.00 96.69 90 THR A C 1
ATOM 654 O O . THR A 1 90 ? 5.027 -1.461 10.268 1.00 96.69 90 THR A O 1
#

Mean predicted aligned error: 6.54 Å

Solvent-accessible surface area (backbone atoms only — not comparable to full-atom values): 5114 Å² total; per-residue (Å²): 135,87,78,73,78,81,75,80,88,68,81,75,73,71,76,44,32,35,28,28,41,24,52,50,76,65,25,46,50,52,53,49,56,34,28,68,68,62,66,25,31,35,31,30,20,23,86,55,78,66,52,16,41,52,50,24,50,54,51,52,67,43,22,82,79,70,70,37,92,46,57,54,42,38,33,70,62,63,77,82,46,63,89,44,76,41,77,47,81,95

Nearest PDB structures (foldseek):
  4ply-assembly2_H  TM=9.951E-01  e=1.227E-09  Apicomplexa
  4ply-assembly2_G  TM=9.956E-01  e=2.252E-09  Apicomplexa
  3p7m-assembly1_D  TM=9.831E-01  e=1.839E-09  Francisella tularensis subsp. tularensis
  6vdi-assembly1_B  TM=9.918E-01  e=3.611E-09  Apicomplexa sp.
  4nd5-assembly1_A  TM=9.825E-01  e=1.822E-08  Cryptosporidium parvum Iowa II

pLDDT: mean 91.2, std 16.21, range [37.88, 98.88]

Foldseek 3Di:
DDPDPPDPPDPPPAFAEEEEADLPPVSLVVQLVCQLVSNGAYEYEDQDPPSQVVSQVVSVVCCVVSVGDHHGHYDPDCPVVPPHPYYHYD

Radius of gyration: 16.53 Å; Cα contacts (8 Å, |Δi|>4): 157; chains: 1; bounding box: 59×36×28 Å

Secondary structure (DSSP, 8-state):
------------PPPPEEEEE--SHHHHHHHHHHHHTT--EEEEE-SSTTHHHHHHHHHHHHHHHHT----EEEESSSGGGTT-SEEEE-

=== Feature glossary ===
Legend for the data blocks above and below:

— What the protein is —

The amino-acid sequence is the protein's primary structure: the linear order of residues from the N-terminus to the C-terminus, written in one-letter code. Everything else here — the 3D coordinates, the secondary structure, the domain annotations — is ultimately a consequence of this string.

Functional annotations link the protein to curated databases. InterPro entries identify conserved domains and families by matching the sequence against member-database signatures (Pfam, PROSITE, CDD, …). Gene Ontology (GO) terms describe molecular function, biological process, and cellular component in a controlled vocabulary. CATH places the structure in a hierarchical fold classification (Class/Architecture/Topology/Homologous-superfamily). The organism is the source species.

— Where its atoms are —

Atomic coordinates in PDBx/mmCIF format — the same representation the Protein Data Bank distributes. Each line of the _atom_site loop places one backbone atom in Cartesian space (units: ångströms, origin: arbitrary).

The six renders are orthographic views along the three Cartesian axes in both directions. Representation (cartoon, sticks, or surface) and color scheme (sequence-rainbow or by-chain) vary across proteins so the training set covers all the common visualization conventions.

— Local backbone conformation —

Eight-state secondary structure (DSSP): H is the canonical α-helix, G the tighter 3₁₀-helix, I the wider π-helix; E/B are β-structure, T and S are turns and bends, and '-' is everything else. DSSP derives these from the pattern of main-chain N–H···O=C hydrogen bonds, not from the sequence.

Three-state secondary structure (P-SEA) collapses the eight DSSP classes into helix (a), strand (b), and coil (c). P-SEA assigns these from Cα geometry alone — distances and angles — without requiring backbone oxygens, so it works on any Cα trace.

φ (phi) and ψ (psi) are the two rotatable backbone dihedrals per residue: φ is the C(i-1)–N–Cα–C torsion, ψ is the N–Cα–C–N(i+1) torsion, both in degrees on (−180°, 180°]. α-helical residues cluster near (−60°, −45°); β-strand residues near (−120°, +130°). A Ramachandran plot is simply a scatter of (φ, ψ) for every residue.

— Global shape and packing —

The geometric summary reports three shape descriptors. Rg (radius of gyration) measures how spread out the Cα atoms are about their centre of mass; compact globular proteins have small Rg, elongated or unfolded ones large. Cα contacts (<8 Å, |i−j|>4) count long-range residue pairs in spatial proximity — high for tightly packed folds, near zero for rods or random coil. The bounding-box extents give the protein's footprint along x, y, z in Å.

SASA measures how much of the protein is reachable by solvent. It is computed by rolling a water-sized probe over the atomic surface and summing the exposed area (Å²). Per-residue SASA distinguishes core (buried, low SASA) from surface (exposed, high SASA) residues; total SASA is a whole-molecule size measure.

Plot images: a contact map (which residues are close in 3D, as an N×N binary image), a Ramachandran scatter (backbone torsion angles, revealing secondary-structure composition at a glance), and — for AlphaFold structures — a PAE heatmap (pairwise prediction confidence).

— Structural neighborhood —

A 3Di character summarizes, for each residue, the relative orientation of the Cα frame of its nearest spatial neighbor. Because it encodes fold topology rather than chemistry, 3Di alignments detect remote structural similarity that sequence alignment misses.

The Foldseek neighbor list gives the closest experimentally determined structures in the PDB, ranked by structural alignment. TM-score near 1 means near-identical fold; near 0.3 means only rough topology match. This is how one finds what a novel AlphaFold prediction most resembles in the solved-structure universe.

— Confidence and disorder —

For AlphaFold models, the B-factor field carries pLDDT — the model's own estimate of local accuracy on a 0–100 scale. Regions with pLDDT<50 should be treated as essentially unmodeled; they often correspond to intrinsically disordered segments.

Crystallographic B-factors measure how much each atom's electron density is smeared out, in Å². They rise in mobile loops and surface residues and fall in the buried interior. In AlphaFold models this column is repurposed to hold pLDDT instead.

Predicted Aligned Error (PAE) is an AlphaFold confidence matrix: entry (i, j) is the expected error in the position of residue j, in ångströms, when the prediction is superimposed on the true structure at residue i. Low PAE within a block of residues means that block is internally rigid and well-predicted; high PAE between two blocks means their relative placement is uncertain even if each block individually is confident.